Protein AF-A0A521Y9L8-F1 (afdb_monomer_lite)

Foldseek 3Di:
DVLVVCCPPPCSVVVVVVVPDDDPAPPVCPVVVVVVVVLVVVLVVLVVLLVVLVVCCVPPRDDPVSVVVNVVSVVVNVVSVD

Structure (mmCIF, N/CA/C/O backbone):
data_AF-A0A521Y9L8-F1
#
_entry.id   AF-A0A521Y9L8-F1
#
loop_
_atom_site.group_PDB
_atom_site.id
_atom_site.type_symbol
_atom_site.label_atom_id
_atom_site.label_alt_id
_atom_site.label_comp_id
_atom_site.label_asym_id
_atom_site.label_entity_id
_atom_site.label_seq_id
_atom_site.pdbx_PDB_ins_code
_atom_site.Cartn_x
_atom_site.Cartn_y
_atom_site.Cartn_z
_atom_site.occupancy
_atom_site.B_iso_or_equiv
_atom_site.auth_seq_id
_atom_site.auth_comp_id
_atom_site.auth_asym_id
_atom_site.auth_atom_id
_atom_site.pdbx_PDB_model_num
ATOM 1 N N . VAL A 1 1 ? 24.757 1.101 -13.079 1.00 72.44 1 VAL A N 1
ATOM 2 C CA . VAL A 1 1 ? 23.376 0.824 -13.548 1.00 72.44 1 VAL A CA 1
ATOM 3 C C . VAL A 1 1 ? 22.666 0.052 -12.447 1.00 72.44 1 VAL A C 1
ATOM 5 O O . VAL A 1 1 ? 23.297 -0.841 -11.897 1.00 72.44 1 VAL A O 1
ATOM 8 N N . LEU A 1 2 ? 21.433 0.413 -12.072 1.00 88.62 2 LEU A N 1
ATOM 9 C CA . LEU A 1 2 ? 20.725 -0.112 -10.888 1.00 88.62 2 LEU A CA 1
ATOM 10 C C . LEU A 1 2 ? 20.723 -1.650 -10.792 1.00 88.62 2 LEU A C 1
ATOM 12 O O . LEU A 1 2 ? 20.901 -2.180 -9.708 1.00 88.62 2 LEU A O 1
ATOM 16 N N . ILE A 1 3 ? 20.625 -2.366 -11.914 1.00 90.88 3 ILE A N 1
ATOM 17 C CA . ILE A 1 3 ? 20.652 -3.842 -11.958 1.00 90.88 3 ILE A CA 1
ATOM 18 C C . ILE A 1 3 ? 21.963 -4.420 -11.398 1.00 90.88 3 ILE A C 1
ATOM 20 O O . ILE A 1 3 ? 21.947 -5.417 -10.683 1.00 90.88 3 ILE A O 1
ATOM 24 N N . GLU A 1 4 ? 23.100 -3.769 -11.651 1.00 91.62 4 GLU A N 1
ATOM 25 C CA . GLU A 1 4 ? 24.413 -4.277 -11.228 1.00 91.62 4 GLU A CA 1
ATOM 26 C C . GLU A 1 4 ? 24.645 -4.175 -9.726 1.00 91.62 4 GLU A C 1
ATOM 28 O O . GLU A 1 4 ? 25.415 -4.949 -9.160 1.00 91.62 4 GLU A O 1
ATOM 33 N N . TYR A 1 5 ? 23.930 -3.262 -9.069 1.00 93.69 5 TYR A N 1
ATOM 34 C CA . TYR A 1 5 ? 23.888 -3.201 -7.614 1.00 93.69 5 TYR A CA 1
ATOM 35 C C . TYR A 1 5 ? 23.276 -4.479 -7.015 1.00 93.69 5 TYR A C 1
ATOM 37 O O . TYR A 1 5 ? 23.724 -4.950 -5.974 1.00 93.69 5 TYR A O 1
ATOM 45 N N . TRP A 1 6 ? 22.304 -5.088 -7.701 1.00 94.50 6 TRP A N 1
ATOM 46 C CA . TRP A 1 6 ? 21.596 -6.282 -7.232 1.00 94.50 6 TRP A CA 1
ATOM 47 C C . TRP A 1 6 ? 22.262 -7.601 -7.633 1.00 94.50 6 TRP A C 1
ATOM 49 O O . TRP A 1 6 ? 21.770 -8.651 -7.232 1.00 94.50 6 TRP A O 1
ATOM 59 N N . ARG A 1 7 ? 23.377 -7.586 -8.380 1.00 91.25 7 ARG A N 1
ATOM 60 C CA . ARG A 1 7 ? 23.962 -8.784 -9.019 1.00 91.25 7 ARG A CA 1
ATOM 61 C C . ARG A 1 7 ? 24.209 -9.957 -8.060 1.00 91.25 7 ARG A C 1
ATOM 63 O O . ARG A 1 7 ? 23.972 -11.100 -8.430 1.00 91.25 7 ARG A O 1
ATOM 70 N N . ASN A 1 8 ? 24.664 -9.674 -6.839 1.00 95.00 8 ASN A N 1
ATOM 71 C CA . ASN A 1 8 ? 24.980 -10.689 -5.824 1.00 95.00 8 ASN A CA 1
ATOM 72 C C . ASN A 1 8 ? 23.903 -10.804 -4.730 1.00 95.00 8 ASN A C 1
ATOM 74 O O . ASN A 1 8 ? 24.136 -11.423 -3.693 1.00 95.00 8 ASN A O 1
ATOM 78 N N . HIS A 1 9 ? 22.745 -10.171 -4.921 1.00 95.88 9 HIS A N 1
ATOM 79 C CA . HIS A 1 9 ? 21.647 -10.198 -3.963 1.00 95.88 9 HIS A CA 1
ATOM 80 C C . HIS A 1 9 ? 20.757 -11.432 -4.217 1.00 95.88 9 HIS A C 1
ATOM 82 O O . HIS A 1 9 ? 20.581 -11.811 -5.376 1.00 95.88 9 HIS A O 1
ATOM 88 N N . PRO A 1 10 ? 20.127 -12.046 -3.196 1.00 96.56 10 PRO A N 1
ATOM 89 C CA . PRO A 1 10 ? 19.249 -13.209 -3.400 1.00 96.56 10 PRO A CA 1
ATOM 90 C C . PRO A 1 10 ? 18.107 -12.973 -4.411 1.00 96.56 10 PRO A C 1
ATOM 92 O O . PRO A 1 10 ? 17.627 -13.899 -5.055 1.00 96.56 10 PRO A O 1
ATOM 95 N N . GLN A 1 11 ? 17.702 -11.716 -4.583 1.00 95.56 11 GLN A N 1
ATOM 96 C CA . GLN A 1 11 ? 16.642 -11.260 -5.480 1.00 95.56 11 GLN A CA 1
ATOM 97 C C . GLN A 1 11 ? 17.151 -10.929 -6.898 1.00 95.56 11 GLN A C 1
ATOM 99 O O . GLN A 1 11 ? 16.354 -10.497 -7.727 1.00 95.56 11 GLN A O 1
ATOM 104 N N . ALA A 1 12 ? 18.437 -11.134 -7.214 1.00 94.88 12 ALA A N 1
ATOM 105 C CA . ALA A 1 12 ? 19.033 -10.775 -8.507 1.00 94.88 12 ALA A CA 1
ATOM 106 C C . ALA A 1 12 ? 18.245 -11.328 -9.705 1.00 94.88 12 ALA A C 1
ATOM 108 O O . ALA A 1 12 ? 17.932 -10.589 -10.637 1.00 94.88 12 ALA A O 1
ATOM 109 N N . ALA A 1 13 ? 17.880 -12.614 -9.655 1.00 94.25 13 ALA A N 1
ATOM 110 C CA . ALA A 1 13 ? 17.128 -13.271 -10.722 1.00 94.25 13 ALA A CA 1
ATOM 111 C C . ALA A 1 13 ? 15.746 -12.630 -10.932 1.00 94.25 13 ALA A C 1
ATOM 113 O O . ALA A 1 13 ? 15.343 -12.389 -12.066 1.00 94.25 13 ALA A O 1
ATOM 114 N N . PHE A 1 14 ? 15.057 -12.290 -9.841 1.00 95.19 14 PHE A N 1
ATOM 115 C CA . PHE A 1 14 ? 13.748 -11.642 -9.886 1.00 95.19 14 PHE A CA 1
ATOM 116 C C . PHE A 1 14 ? 13.832 -10.220 -10.458 1.00 95.19 14 PHE A C 1
ATOM 118 O O . PHE A 1 14 ? 13.060 -9.858 -11.342 1.00 95.19 14 PHE A O 1
ATOM 125 N N . ILE A 1 15 ? 14.818 -9.429 -10.023 1.00 94.50 15 ILE A N 1
ATOM 126 C CA . ILE A 1 15 ? 15.057 -8.082 -10.564 1.00 94.50 15 ILE A CA 1
ATOM 127 C C . ILE A 1 15 ? 15.382 -8.138 -12.061 1.00 94.50 15 ILE A C 1
ATOM 129 O O . ILE A 1 15 ? 14.906 -7.299 -12.822 1.00 94.50 15 ILE A O 1
ATOM 133 N N . HIS A 1 16 ? 16.158 -9.132 -12.498 1.00 92.31 16 HIS A N 1
ATOM 134 C CA . HIS A 1 16 ? 16.486 -9.305 -13.912 1.00 92.31 16 HIS A CA 1
ATOM 135 C C . HIS A 1 16 ? 15.249 -9.634 -14.756 1.00 92.31 16 HIS A C 1
ATOM 137 O O . HIS A 1 16 ? 15.076 -9.053 -15.823 1.00 92.31 16 HIS A O 1
ATOM 143 N N . GLN A 1 17 ? 14.362 -10.500 -14.253 1.00 93.38 17 GLN A N 1
ATOM 144 C CA . GLN A 1 17 ? 13.088 -10.808 -14.909 1.00 93.38 17 GLN A CA 1
ATOM 145 C C . GLN A 1 17 ? 12.208 -9.562 -15.058 1.00 93.38 17 GLN A C 1
ATOM 147 O O . GLN A 1 17 ? 11.693 -9.312 -16.143 1.00 93.38 17 GLN A O 1
ATOM 152 N N . LEU A 1 18 ? 12.078 -8.750 -14.002 1.00 93.12 18 LEU A N 1
ATOM 153 C CA . LEU A 1 18 ? 11.308 -7.503 -14.061 1.00 93.12 18 LEU A CA 1
ATOM 154 C C . LEU A 1 18 ? 11.902 -6.501 -15.056 1.00 93.12 18 LEU A C 1
ATOM 156 O O . LEU A 1 18 ? 11.164 -5.858 -15.791 1.00 93.12 18 LEU A O 1
ATOM 160 N N . ALA A 1 19 ? 13.230 -6.381 -15.101 1.00 91.56 19 ALA A N 1
ATOM 161 C CA . ALA A 1 19 ? 13.910 -5.453 -16.003 1.00 91.56 19 ALA A CA 1
ATOM 162 C C . ALA A 1 19 ? 13.779 -5.831 -17.488 1.00 91.56 19 ALA A C 1
ATOM 164 O O . ALA A 1 19 ? 13.942 -4.972 -18.349 1.00 91.56 19 ALA A O 1
ATOM 165 N N . GLN A 1 20 ? 13.524 -7.106 -17.784 1.00 91.69 20 GLN A N 1
ATOM 166 C CA . GLN A 1 20 ? 13.313 -7.613 -19.142 1.00 91.69 20 GLN A CA 1
ATOM 167 C C . GLN A 1 20 ? 11.837 -7.670 -19.536 1.00 91.69 20 GLN A C 1
ATOM 169 O O . GLN A 1 20 ? 11.522 -8.105 -20.643 1.00 91.69 20 GLN A O 1
ATOM 174 N N . TRP A 1 21 ? 10.929 -7.273 -18.645 1.00 91.50 21 TRP A N 1
ATOM 175 C CA . TRP A 1 21 ? 9.507 -7.340 -18.926 1.00 91.50 21 TRP A CA 1
ATOM 176 C C . TRP A 1 21 ? 9.136 -6.322 -20.008 1.00 91.50 21 TRP A C 1
ATOM 178 O O . TRP A 1 21 ? 9.228 -5.112 -19.817 1.00 91.50 21 TRP A O 1
ATOM 188 N N . GLU A 1 22 ? 8.686 -6.827 -21.154 1.00 88.94 22 GLU A N 1
ATOM 189 C CA . GLU A 1 22 ? 8.058 -6.014 -22.189 1.00 88.94 22 GLU A CA 1
ATOM 190 C C . GLU A 1 22 ? 6.669 -5.546 -21.726 1.00 88.94 22 GLU A C 1
ATOM 192 O O . GLU A 1 22 ? 5.727 -6.333 -21.583 1.00 88.94 22 GLU A O 1
ATOM 197 N N . HIS A 1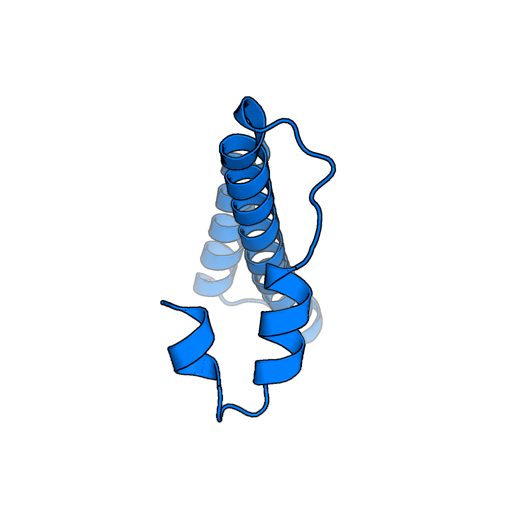 23 ? 6.553 -4.251 -21.439 1.00 86.12 23 HIS A N 1
ATOM 198 C CA . HIS A 1 23 ? 5.296 -3.641 -21.031 1.00 86.12 23 HIS A CA 1
ATOM 199 C C . HIS A 1 23 ? 4.433 -3.334 -22.258 1.00 86.12 23 HIS A C 1
ATOM 201 O O . HIS A 1 23 ? 4.856 -2.621 -23.162 1.00 86.12 23 HIS A O 1
ATOM 207 N N . MET A 1 24 ? 3.184 -3.807 -22.255 1.00 89.94 24 MET A N 1
ATOM 208 C CA . MET A 1 24 ? 2.179 -3.500 -23.287 1.00 89.94 24 MET A CA 1
ATOM 209 C C . MET A 1 24 ? 1.555 -2.109 -23.073 1.00 89.94 24 MET A C 1
ATOM 211 O O . MET A 1 24 ? 0.336 -1.952 -23.105 1.00 89.94 24 MET A O 1
ATOM 215 N N . ILE A 1 25 ? 2.389 -1.112 -22.778 1.00 88.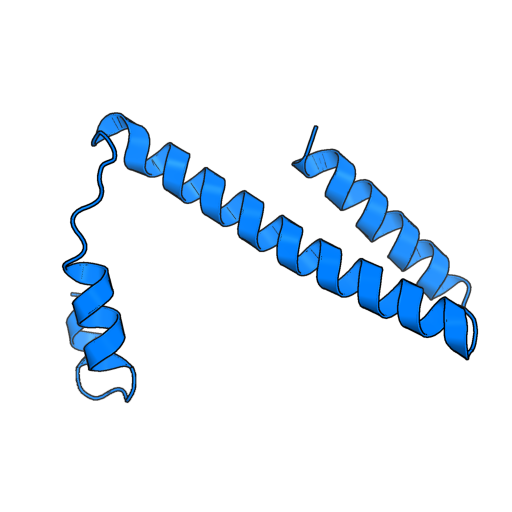94 25 ILE A N 1
ATOM 216 C CA . ILE A 1 25 ? 1.991 0.260 -22.453 1.00 88.94 25 ILE A CA 1
ATOM 217 C C . ILE A 1 25 ? 2.688 1.176 -23.464 1.00 88.94 25 ILE A C 1
ATOM 219 O O . ILE A 1 25 ? 3.905 1.055 -23.623 1.00 88.94 25 ILE A O 1
ATOM 223 N N . PRO A 1 26 ? 1.962 2.078 -24.148 1.00 91.88 26 PRO A N 1
ATOM 224 C CA . PRO A 1 26 ? 2.587 3.093 -24.989 1.00 91.88 26 PRO A CA 1
ATOM 225 C C . PRO A 1 26 ? 3.606 3.911 -24.190 1.00 91.88 26 PRO A C 1
ATOM 227 O O . PRO A 1 26 ? 3.393 4.171 -23.005 1.00 91.88 26 PRO A O 1
ATOM 230 N N . GLU A 1 27 ? 4.704 4.335 -24.814 1.00 87.50 27 GLU A N 1
ATOM 231 C CA . GLU A 1 27 ? 5.792 5.031 -24.112 1.00 87.50 27 GLU A CA 1
ATOM 232 C C . GLU A 1 27 ? 5.290 6.297 -23.399 1.00 87.50 27 GLU A C 1
ATOM 234 O O . GLU A 1 27 ? 5.652 6.569 -22.253 1.00 87.50 27 GLU A O 1
ATOM 239 N N . GLU A 1 28 ? 4.361 7.009 -24.036 1.00 92.50 28 GLU A N 1
ATOM 240 C CA . GLU A 1 28 ? 3.692 8.192 -23.506 1.00 92.50 28 GLU A CA 1
ATOM 241 C C . GLU A 1 28 ? 2.803 7.931 -22.280 1.00 92.50 28 GLU A C 1
ATOM 243 O O . GLU A 1 28 ? 2.458 8.889 -21.597 1.00 92.50 28 GLU A O 1
ATOM 248 N N . GLY A 1 29 ? 2.434 6.673 -22.005 1.00 93.88 29 GLY A N 1
ATOM 249 C CA . GLY A 1 29 ? 1.579 6.273 -20.882 1.00 93.88 29 GLY A CA 1
ATOM 250 C C . GLY A 1 29 ? 2.319 5.597 -19.725 1.00 93.88 29 GLY A C 1
ATOM 251 O O . GLY A 1 29 ? 1.718 5.337 -18.682 1.00 93.88 29 GLY A O 1
ATOM 252 N N . ILE A 1 30 ? 3.620 5.307 -19.865 1.00 93.69 30 ILE A N 1
ATOM 253 C CA . ILE A 1 30 ? 4.398 4.582 -18.840 1.00 93.69 30 ILE A CA 1
ATOM 254 C C . ILE A 1 30 ? 4.370 5.315 -17.493 1.00 93.69 30 ILE A C 1
ATOM 256 O O . ILE A 1 30 ? 4.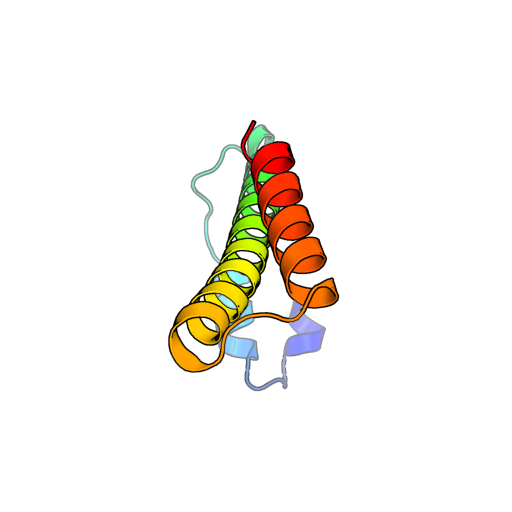262 4.692 -16.434 1.00 93.69 30 ILE A O 1
ATOM 260 N N . LYS A 1 31 ? 4.465 6.647 -17.512 1.00 94.62 31 LYS A N 1
ATOM 261 C CA . LYS A 1 31 ? 4.482 7.458 -16.290 1.00 94.62 31 LYS A CA 1
ATOM 262 C C . LYS A 1 31 ? 3.133 7.408 -15.574 1.00 94.62 31 LYS A C 1
ATOM 264 O O . LYS A 1 31 ? 3.088 7.292 -14.349 1.00 94.62 31 LYS A O 1
ATOM 269 N N . GLU A 1 32 ? 2.048 7.516 -16.320 1.00 95.19 32 GLU A N 1
ATOM 270 C CA . GLU A 1 32 ? 0.676 7.534 -15.829 1.00 95.19 32 GLU A CA 1
ATOM 271 C C . GLU A 1 32 ? 0.314 6.180 -15.222 1.00 95.19 32 GLU A C 1
ATOM 273 O O . GLU A 1 32 ? -0.222 6.144 -14.111 1.00 95.19 32 GLU A O 1
ATOM 278 N N . GLU A 1 33 ? 0.698 5.093 -15.894 1.00 94.88 33 GLU A N 1
ATOM 279 C CA . GLU A 1 33 ? 0.546 3.723 -15.404 1.00 94.88 33 GLU A CA 1
ATOM 280 C C . GLU A 1 33 ? 1.364 3.487 -14.134 1.00 94.88 33 GLU A C 1
ATOM 282 O O . GLU A 1 33 ? 0.834 3.010 -13.128 1.00 94.88 33 GLU A O 1
ATOM 287 N N . PHE A 1 34 ? 2.631 3.913 -14.108 1.00 94.56 34 PHE A N 1
ATOM 288 C CA . PHE A 1 34 ? 3.459 3.816 -12.907 1.00 94.56 34 PHE A CA 1
ATOM 289 C C . PHE A 1 34 ? 2.830 4.564 -11.722 1.00 94.56 34 PHE A C 1
ATOM 291 O O . PHE A 1 34 ? 2.671 4.003 -10.636 1.00 94.56 34 PHE A O 1
ATOM 298 N N . LEU A 1 35 ? 2.409 5.816 -11.923 1.00 95.50 35 LEU A N 1
ATOM 299 C CA . LEU A 1 35 ? 1.737 6.602 -10.885 1.00 95.50 35 LEU A CA 1
ATOM 300 C C . LEU A 1 35 ? 0.395 5.983 -10.469 1.00 95.50 35 LEU A C 1
ATOM 302 O O . LEU A 1 35 ? 0.022 6.066 -9.298 1.00 95.50 35 LEU A O 1
ATOM 306 N N . GLY A 1 36 ? -0.322 5.356 -11.403 1.00 94.94 36 GLY A N 1
ATOM 307 C CA . GLY A 1 36 ? -1.522 4.567 -11.136 1.00 94.94 36 GLY A CA 1
ATOM 308 C C . GLY A 1 36 ? -1.238 3.410 -10.188 1.00 94.94 36 GLY A C 1
ATOM 309 O O . GLY A 1 36 ? -1.901 3.293 -9.157 1.00 94.94 36 GLY A O 1
ATOM 310 N N . MET A 1 37 ? -0.200 2.626 -10.469 1.00 94.62 37 MET A N 1
ATOM 311 C CA . MET A 1 37 ? 0.206 1.507 -9.619 1.00 94.62 37 MET A CA 1
ATOM 312 C C . MET A 1 37 ? 0.658 1.969 -8.231 1.00 94.62 37 MET A C 1
ATOM 314 O O . MET A 1 37 ? 0.259 1.368 -7.236 1.00 94.62 37 MET A O 1
ATOM 318 N N . ILE A 1 38 ? 1.394 3.082 -8.121 1.00 96.38 38 ILE A N 1
ATOM 319 C CA . ILE A 1 38 ? 1.744 3.668 -6.814 1.00 96.38 38 ILE A CA 1
ATOM 320 C C . ILE A 1 38 ? 0.490 4.069 -6.025 1.00 96.38 38 ILE A C 1
ATOM 322 O O . ILE A 1 38 ? 0.415 3.822 -4.819 1.00 96.38 38 ILE A O 1
ATOM 326 N N . ARG A 1 39 ? -0.525 4.653 -6.679 1.00 95.62 39 ARG A N 1
ATOM 327 C CA . ARG A 1 39 ? -1.809 4.950 -6.020 1.00 95.62 39 ARG A CA 1
ATOM 328 C C . ARG A 1 39 ? -2.492 3.678 -5.518 1.00 95.62 39 ARG A C 1
ATOM 330 O O . ARG A 1 39 ? -2.951 3.674 -4.380 1.00 95.62 39 ARG A O 1
ATOM 337 N N . GLN A 1 40 ? -2.511 2.608 -6.312 1.00 96.12 40 GLN A N 1
ATOM 338 C CA . GLN A 1 40 ? -3.098 1.329 -5.896 1.00 96.12 40 GLN A CA 1
ATOM 339 C C . GLN A 1 40 ? -2.356 0.709 -4.707 1.00 96.12 40 GLN A C 1
ATOM 341 O O . GLN A 1 40 ? -2.996 0.300 -3.742 1.00 96.12 40 GLN A O 1
ATOM 346 N N . LEU A 1 41 ? -1.019 0.716 -4.713 1.00 96.19 41 LEU A N 1
ATOM 347 C CA . LEU A 1 41 ? -0.219 0.230 -3.581 1.00 96.19 41 LEU A CA 1
ATOM 348 C C . LEU A 1 41 ? -0.522 1.000 -2.288 1.00 96.19 41 LEU A C 1
ATOM 350 O O . LEU A 1 41 ? -0.644 0.399 -1.223 1.00 96.19 41 LEU A O 1
ATOM 354 N N . ASN A 1 42 ? -0.713 2.318 -2.377 1.00 95.31 42 ASN A N 1
ATOM 355 C CA . ASN A 1 42 ? -1.112 3.120 -1.219 1.00 95.31 42 ASN A CA 1
ATOM 356 C C . ASN A 1 42 ? -2.511 2.754 -0.705 1.00 95.31 42 ASN A C 1
ATOM 358 O O . ASN A 1 42 ? -2.724 2.752 0.505 1.00 95.31 42 ASN A O 1
ATOM 362 N N . ILE A 1 43 ? -3.459 2.451 -1.599 1.00 96.75 43 ILE A N 1
ATOM 363 C CA . ILE A 1 43 ? -4.804 2.006 -1.207 1.00 96.75 43 ILE A CA 1
ATOM 364 C C . ILE A 1 43 ? -4.728 0.669 -0.466 1.00 96.75 43 ILE A C 1
ATOM 366 O O . ILE A 1 43 ? -5.378 0.532 0.565 1.00 96.75 43 ILE A O 1
ATOM 370 N N . VAL A 1 44 ? -3.896 -0.271 -0.931 1.00 97.38 44 VAL A N 1
ATOM 371 C CA . VAL A 1 44 ? -3.687 -1.560 -0.248 1.00 97.38 44 VAL A CA 1
ATOM 372 C C . VAL A 1 44 ? -3.195 -1.347 1.184 1.00 97.38 44 VAL A C 1
ATOM 374 O O . VAL A 1 44 ? -3.805 -1.873 2.110 1.00 97.38 44 VAL A O 1
ATOM 377 N N . GLY A 1 45 ? -2.170 -0.515 1.391 1.00 96.88 45 GLY A N 1
ATOM 378 C CA . GLY A 1 45 ? -1.671 -0.230 2.743 1.00 96.88 45 GLY A CA 1
ATOM 379 C C . GLY A 1 45 ? -2.704 0.466 3.643 1.00 96.88 45 GLY A C 1
ATOM 380 O O . GLY A 1 45 ? -2.781 0.187 4.835 1.00 96.88 45 GLY A O 1
ATOM 381 N N . ILE A 1 46 ? -3.546 1.344 3.084 1.00 98.00 46 ILE A N 1
ATOM 382 C CA . ILE A 1 46 ? -4.658 1.951 3.838 1.00 98.00 46 ILE A CA 1
ATOM 383 C C . ILE A 1 46 ? -5.690 0.890 4.238 1.00 98.00 46 ILE A C 1
ATOM 385 O O . ILE A 1 46 ? -6.189 0.912 5.363 1.00 98.00 46 ILE A O 1
ATOM 389 N N . ASP A 1 47 ? -6.007 -0.038 3.337 1.00 98.25 47 ASP A N 1
ATOM 390 C CA . ASP A 1 47 ? -6.960 -1.112 3.605 1.00 98.25 47 ASP A CA 1
ATOM 391 C C . ASP A 1 47 ? -6.457 -2.082 4.671 1.00 98.25 47 ASP A C 1
ATOM 393 O O . ASP A 1 47 ? -7.247 -2.524 5.504 1.00 98.25 47 ASP A O 1
ATOM 397 N N . GLU A 1 48 ? -5.157 -2.365 4.705 1.00 98.38 48 GLU A N 1
ATOM 398 C CA . GLU A 1 48 ? -4.537 -3.153 5.773 1.00 98.38 48 GLU A CA 1
ATOM 399 C C . GLU A 1 48 ? -4.737 -2.504 7.150 1.00 98.38 48 GLU A C 1
ATOM 401 O O . GLU A 1 48 ? -5.178 -3.180 8.082 1.00 98.38 48 GLU A O 1
ATOM 406 N N . GLU A 1 49 ? -4.518 -1.191 7.275 1.00 98.44 49 GLU A N 1
ATOM 407 C CA . GLU A 1 49 ? -4.708 -0.477 8.545 1.00 98.44 49 GLU A CA 1
ATOM 408 C C . GLU A 1 49 ? -6.177 -0.400 8.974 1.00 98.44 49 GLU A C 1
ATOM 410 O O . GLU A 1 49 ? -6.503 -0.632 10.143 1.00 98.44 49 GLU A O 1
ATOM 415 N N . ILE A 1 50 ? -7.091 -0.148 8.030 1.00 98.50 50 ILE A N 1
ATOM 416 C CA . ILE A 1 50 ? -8.535 -0.187 8.304 1.00 98.50 50 ILE A CA 1
ATOM 417 C C . ILE A 1 50 ? -8.934 -1.583 8.793 1.00 98.50 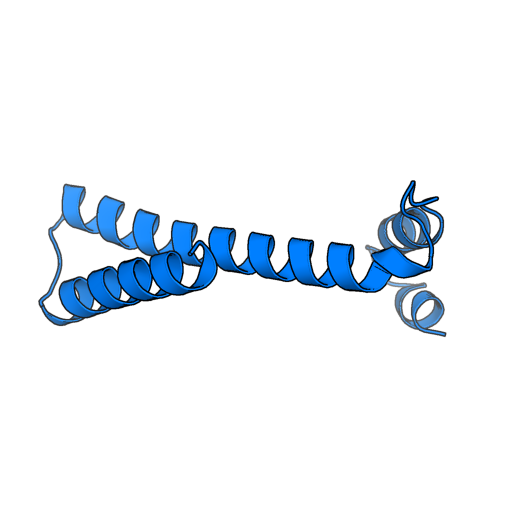50 ILE A C 1
ATOM 419 O O . ILE A 1 50 ? -9.602 -1.708 9.821 1.00 98.50 50 ILE A O 1
ATOM 423 N N . ASN A 1 51 ? -8.509 -2.637 8.093 1.00 98.50 51 ASN A N 1
ATOM 424 C CA . ASN A 1 51 ? -8.843 -4.015 8.446 1.00 98.50 51 ASN A CA 1
ATOM 425 C C . ASN A 1 51 ? -8.266 -4.414 9.807 1.00 98.50 51 ASN A C 1
ATOM 427 O O . ASN A 1 51 ? -8.962 -5.068 10.585 1.00 98.50 51 ASN A O 1
ATOM 431 N N . ARG A 1 52 ? -7.040 -3.985 10.134 1.00 98.38 52 ARG A N 1
ATOM 432 C CA . ARG A 1 52 ? -6.426 -4.198 11.452 1.00 98.38 52 ARG A CA 1
ATOM 433 C C . ARG A 1 52 ? -7.284 -3.600 12.569 1.00 98.38 52 ARG A C 1
ATOM 435 O O . ARG A 1 52 ? -7.578 -4.286 13.549 1.00 98.38 52 ARG A O 1
ATOM 442 N N . LEU A 1 53 ? -7.714 -2.346 12.417 1.00 98.62 53 LEU A N 1
ATOM 443 C CA . LEU A 1 53 ? -8.540 -1.652 13.409 1.00 98.62 53 LEU A CA 1
ATOM 444 C C . LEU A 1 53 ? -9.948 -2.255 13.508 1.00 98.62 53 LEU A C 1
ATOM 446 O O . LEU A 1 53 ? -10.455 -2.445 14.610 1.00 98.62 53 LEU A O 1
ATOM 450 N N . LEU A 1 54 ? -10.569 -2.634 12.390 1.00 98.38 54 LEU A N 1
ATOM 451 C CA . LEU A 1 54 ? -11.870 -3.313 12.407 1.00 98.38 54 LEU A CA 1
ATOM 452 C C . LEU A 1 54 ? -11.797 -4.695 13.071 1.00 98.38 54 LEU A C 1
ATOM 454 O O . LEU A 1 54 ? -12.681 -5.049 13.852 1.00 98.38 54 LEU A O 1
ATOM 458 N N . ALA A 1 55 ? -10.737 -5.462 12.804 1.00 98.38 55 ALA A N 1
ATOM 459 C CA . ALA A 1 55 ? -10.519 -6.759 13.438 1.00 98.38 55 ALA A CA 1
ATOM 460 C C . ALA A 1 55 ? -10.353 -6.619 14.957 1.00 98.38 55 ALA A C 1
ATOM 462 O O . ALA A 1 55 ? -10.944 -7.393 15.712 1.00 98.38 55 ALA A O 1
ATOM 463 N N . LYS A 1 56 ? -9.614 -5.599 15.408 1.00 98.25 56 LYS A N 1
ATOM 464 C CA . LYS A 1 56 ? -9.489 -5.267 16.830 1.00 98.25 56 LYS A CA 1
ATOM 465 C C . LYS A 1 56 ? -10.833 -4.856 17.440 1.00 98.25 56 LYS A C 1
ATOM 467 O O . LYS A 1 56 ? -11.228 -5.394 18.475 1.00 98.25 56 LYS A O 1
ATOM 472 N N . ALA A 1 57 ? -11.572 -3.971 16.767 1.00 97.94 57 ALA A N 1
ATOM 473 C CA . ALA A 1 57 ? -12.886 -3.510 17.207 1.00 97.94 57 ALA A CA 1
ATOM 474 C C . ALA A 1 57 ? -13.856 -4.672 17.466 1.00 97.94 57 ALA A C 1
ATOM 476 O O . ALA A 1 57 ? -14.622 -4.634 18.426 1.00 97.94 57 ALA A O 1
ATOM 477 N N . ALA A 1 58 ? -13.799 -5.709 16.624 1.00 97.31 58 ALA A N 1
ATOM 478 C CA . ALA A 1 58 ? -14.636 -6.898 16.741 1.00 97.31 58 ALA A CA 1
ATOM 479 C C . ALA A 1 58 ? -14.266 -7.814 17.925 1.00 97.31 58 ALA A C 1
ATOM 481 O O . ALA A 1 58 ? -15.116 -8.584 18.366 1.00 97.31 58 ALA A O 1
ATOM 482 N N . GLN A 1 59 ? -13.027 -7.760 18.424 1.00 96.81 59 GLN A N 1
ATOM 483 C CA . GLN A 1 59 ? -12.540 -8.634 19.500 1.00 96.81 59 GLN A CA 1
ATOM 484 C C . GLN A 1 59 ? -12.577 -7.958 20.873 1.00 96.81 59 GLN A C 1
ATOM 486 O O . GLN A 1 59 ? -13.107 -8.526 21.825 1.00 96.81 59 GLN A O 1
ATOM 491 N N . GLU A 1 60 ? -12.014 -6.754 20.977 1.00 96.12 60 GLU A N 1
ATOM 492 C CA . GLU A 1 60 ? -11.784 -6.063 22.256 1.00 96.12 60 GLU A CA 1
ATOM 493 C C . GLU A 1 60 ? -12.313 -4.620 22.282 1.00 96.12 60 GLU A C 1
ATOM 495 O O . GLU A 1 60 ? -12.298 -3.968 23.325 1.00 96.12 60 GLU A O 1
ATOM 500 N N . GLY A 1 61 ? -12.841 -4.131 21.156 1.00 96.75 61 GLY A N 1
ATOM 501 C CA . GLY A 1 61 ? -13.233 -2.732 20.984 1.00 96.75 61 GLY A CA 1
ATOM 502 C C . GLY A 1 61 ? -12.054 -1.832 20.597 1.00 96.75 61 GLY A C 1
ATOM 503 O O . GLY A 1 61 ? -10.940 -2.299 20.379 1.00 96.75 61 GLY A O 1
ATOM 504 N N . LEU A 1 62 ? -12.314 -0.529 20.466 1.00 98.19 62 LEU A N 1
ATOM 505 C CA . LEU A 1 62 ? -11.310 0.487 20.127 1.00 98.19 62 LEU A CA 1
ATOM 506 C C . LEU A 1 62 ? -11.260 1.573 21.198 1.00 98.19 62 LEU A C 1
ATOM 508 O O . LEU A 1 62 ? -12.313 1.993 21.696 1.00 98.19 62 LEU A O 1
ATOM 512 N N . SER A 1 63 ? -10.056 2.069 21.487 1.00 98.31 63 SER A N 1
ATOM 513 C CA . SER A 1 63 ? -9.878 3.308 22.246 1.00 98.31 63 SER A CA 1
ATOM 514 C C . SER A 1 63 ? -10.383 4.519 21.451 1.00 98.31 63 SER A C 1
ATOM 516 O O . SER A 1 63 ? -10.660 4.433 20.251 1.00 98.31 63 SER A O 1
ATOM 518 N N . GLU A 1 64 ? -10.516 5.673 22.105 1.00 97.81 64 GLU A N 1
ATOM 519 C CA . GLU A 1 64 ? -10.901 6.904 21.405 1.00 97.81 64 GLU A CA 1
ATOM 520 C C . GLU A 1 64 ? -9.846 7.327 20.374 1.00 97.81 64 GLU A C 1
ATOM 522 O O . GLU A 1 64 ? -10.191 7.729 19.262 1.00 97.81 64 GLU A O 1
ATOM 527 N N . GLU A 1 65 ? -8.562 7.152 20.687 1.00 98.31 65 GLU A N 1
ATOM 528 C CA . GLU A 1 65 ? -7.459 7.416 19.760 1.00 98.31 65 GLU A CA 1
ATOM 529 C C . GLU A 1 65 ? -7.551 6.519 18.520 1.00 98.31 65 GLU A C 1
ATOM 531 O O . GLU A 1 65 ? -7.399 6.994 17.396 1.00 98.31 65 GLU A O 1
ATOM 536 N N . GLU A 1 66 ? -7.879 5.240 18.700 1.00 98.44 66 GLU A N 1
ATOM 537 C CA . GLU A 1 66 ? -8.010 4.279 17.600 1.00 98.44 66 GLU A CA 1
ATOM 538 C C . GLU A 1 66 ? -9.253 4.531 16.738 1.00 98.44 66 GLU A C 1
ATOM 540 O O . GLU A 1 66 ? -9.231 4.312 15.526 1.00 98.44 66 GLU A O 1
ATOM 545 N N . LYS A 1 67 ? -10.343 5.043 17.323 1.00 98.31 67 LYS A N 1
ATOM 546 C CA . LYS A 1 67 ? -11.515 5.495 16.553 1.00 98.31 67 LYS A CA 1
ATOM 547 C C . LYS A 1 67 ? -11.175 6.697 15.673 1.00 98.31 67 LYS A C 1
ATOM 549 O O . LYS A 1 67 ? -11.626 6.769 14.523 1.00 98.31 67 LYS A O 1
ATOM 554 N N . ILE A 1 68 ? -10.383 7.634 16.197 1.00 98.44 68 ILE A N 1
ATOM 555 C CA . ILE A 1 68 ? -9.874 8.782 15.434 1.00 98.44 68 ILE A CA 1
ATOM 556 C C . ILE A 1 68 ? -8.941 8.295 14.321 1.00 98.44 68 ILE A C 1
ATOM 558 O O . ILE A 1 68 ? -9.064 8.743 13.177 1.00 98.44 68 ILE A O 1
ATOM 562 N N . GLU A 1 69 ? -8.053 7.348 14.624 1.00 98.44 69 GLU A N 1
ATOM 563 C CA . GLU A 1 69 ? -7.150 6.737 13.649 1.00 98.44 69 GLU A CA 1
ATOM 564 C C . GLU A 1 69 ? -7.934 6.070 12.508 1.00 98.44 69 GLU A C 1
ATOM 566 O O . GLU A 1 69 ? -7.722 6.392 11.338 1.00 98.44 69 GLU A O 1
ATOM 571 N N . LEU A 1 70 ? -8.914 5.223 12.836 1.00 98.44 70 LEU A N 1
ATOM 572 C CA . LEU A 1 70 ? -9.773 4.555 11.856 1.00 98.44 70 LEU A CA 1
ATOM 573 C C . LEU A 1 70 ? -10.502 5.567 10.963 1.00 98.44 70 LEU A C 1
ATOM 575 O O . LEU A 1 70 ? -10.515 5.433 9.738 1.00 98.44 70 LEU A O 1
ATOM 579 N N . SER A 1 71 ? -11.070 6.615 11.563 1.00 98.06 71 SER A N 1
ATOM 580 C CA . SER A 1 71 ? -11.754 7.683 10.823 1.00 98.06 71 SER A CA 1
ATOM 581 C C . SER A 1 71 ? -10.800 8.418 9.876 1.00 98.06 71 SER A C 1
ATOM 583 O O . SER A 1 71 ? -11.171 8.748 8.747 1.00 98.06 71 SER A O 1
ATOM 585 N N . THR A 1 72 ? -9.553 8.626 10.304 1.00 98.19 72 THR A N 1
ATOM 586 C CA . THR A 1 72 ? -8.497 9.251 9.499 1.00 98.19 72 THR A CA 1
ATOM 587 C C . THR A 1 72 ? -8.118 8.377 8.305 1.00 98.19 72 THR A C 1
ATOM 589 O O . THR A 1 72 ? -8.035 8.879 7.181 1.00 98.19 72 THR A O 1
ATOM 592 N N . TRP A 1 73 ? -7.954 7.067 8.508 1.00 98.25 73 TRP A N 1
ATOM 593 C CA . TRP A 1 73 ? -7.674 6.126 7.423 1.00 98.25 73 TRP A CA 1
ATOM 594 C C . TRP A 1 73 ? -8.813 6.057 6.402 1.00 98.25 73 TRP A C 1
ATOM 596 O O . TRP A 1 73 ? -8.562 6.136 5.197 1.00 98.25 73 TRP A O 1
ATOM 606 N N . ILE A 1 74 ? -10.068 6.011 6.859 1.00 97.75 74 ILE A N 1
ATOM 607 C CA . ILE A 1 74 ? -11.251 6.034 5.982 1.00 97.75 74 ILE A CA 1
ATOM 608 C C . ILE A 1 74 ? -11.301 7.332 5.163 1.00 97.75 74 ILE A C 1
ATOM 610 O O . ILE A 1 74 ? -11.528 7.295 3.949 1.00 97.75 74 ILE A O 1
ATOM 614 N N . ALA A 1 75 ? -11.058 8.484 5.797 1.00 97.50 75 ALA A N 1
ATOM 615 C CA . ALA A 1 75 ? -11.027 9.772 5.109 1.00 97.50 75 ALA A CA 1
ATOM 616 C C . ALA A 1 75 ? -9.910 9.828 4.053 1.00 97.50 75 ALA A C 1
ATOM 618 O O . ALA A 1 75 ? -10.150 10.259 2.923 1.00 97.50 75 ALA A O 1
ATOM 619 N N . LYS A 1 76 ? -8.717 9.322 4.388 1.00 96.38 76 LYS A N 1
ATOM 620 C CA . LYS A 1 76 ? -7.573 9.235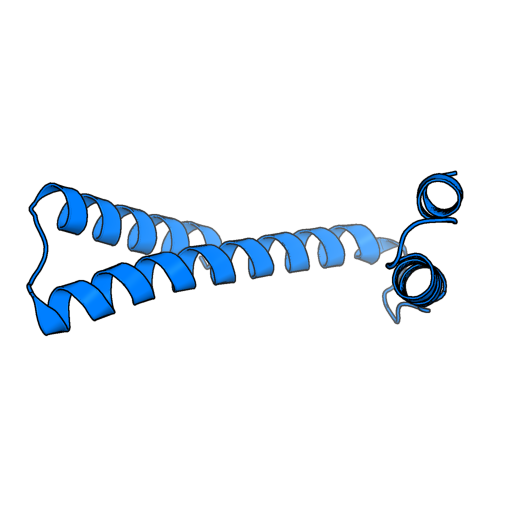 3.472 1.00 96.38 76 LYS A CA 1
ATOM 621 C C . LYS A 1 76 ? -7.847 8.315 2.281 1.00 96.38 76 LYS A C 1
ATOM 623 O O . LYS A 1 76 ? -7.499 8.662 1.156 1.00 96.38 76 LYS A O 1
ATOM 628 N N . LYS A 1 77 ? -8.511 7.171 2.485 1.00 95.75 77 LYS A N 1
ATOM 629 C CA . LYS A 1 77 ? -8.934 6.300 1.375 1.00 95.75 77 LYS A CA 1
ATOM 630 C C . LYS A 1 77 ? -9.864 7.05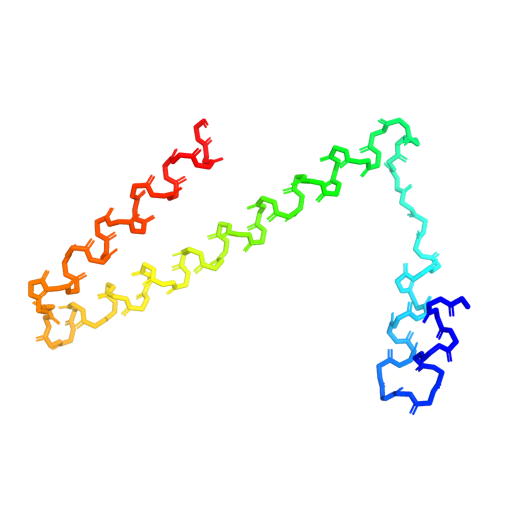1 0.427 1.00 95.75 77 LYS A C 1
ATOM 632 O O . LYS A 1 77 ? -9.655 7.059 -0.785 1.00 95.75 77 LYS A O 1
ATOM 637 N N . LYS A 1 78 ? -10.863 7.736 0.989 1.00 95.00 78 LYS A N 1
ATOM 638 C CA . LYS A 1 78 ? -11.848 8.500 0.221 1.00 95.00 78 LYS A CA 1
ATOM 639 C C . LYS A 1 78 ? -11.206 9.612 -0.615 1.00 95.00 78 LYS A C 1
ATOM 641 O O . LYS A 1 78 ? -11.680 9.858 -1.715 1.00 95.00 78 LYS A O 1
ATOM 646 N N . SER A 1 79 ? -10.138 10.256 -0.138 1.00 93.62 79 SER A N 1
ATOM 647 C CA . SER A 1 79 ? -9.443 11.304 -0.903 1.00 93.62 79 SER A CA 1
ATOM 648 C C . SER A 1 79 ? -8.559 10.785 -2.040 1.00 93.62 79 SER A C 1
ATOM 650 O O . SER A 1 79 ? -8.134 11.579 -2.866 1.00 93.62 79 SER A O 1
ATOM 652 N N . ILE A 1 80 ? -8.207 9.495 -2.044 1.00 89.19 80 ILE A N 1
ATOM 653 C CA . ILE A 1 80 ? -7.361 8.883 -3.087 1.00 89.19 80 ILE A CA 1
ATOM 654 C C . ILE A 1 80 ? -8.216 8.205 -4.165 1.00 89.19 80 ILE A C 1
ATOM 656 O O . ILE A 1 80 ? -7.797 8.124 -5.317 1.00 89.19 80 ILE A O 1
ATOM 660 N N . VAL A 1 81 ? -9.392 7.698 -3.786 1.00 84.62 81 VAL A N 1
ATOM 661 C CA . VAL A 1 81 ? -10.324 7.013 -4.696 1.00 84.62 81 VAL A CA 1
ATOM 662 C C . VAL A 1 81 ? -11.235 7.993 -5.449 1.00 84.62 81 VAL A C 1
ATOM 664 O O . VAL A 1 81 ? -11.657 7.667 -6.557 1.00 84.62 81 VAL A O 1
ATOM 667 N N . ASN A 1 82 ? -11.541 9.158 -4.863 1.00 64.56 82 ASN A N 1
ATOM 668 C CA . ASN A 1 82 ? -12.377 10.197 -5.483 1.00 64.56 82 ASN A CA 1
ATOM 669 C C . ASN A 1 82 ? -11.578 11.205 -6.306 1.00 64.56 82 ASN A C 1
ATOM 671 O O . ASN A 1 82 ? -10.444 11.535 -5.894 1.00 64.56 82 ASN A O 1
#

Sequence (82 aa):
VLIEYWRNHPQAAFIHQLAQWEHMIPEEGIKEEFLGMIRQLNIVGIDEEINRLLAKAAQEGLSEEEKIELSTWIAKKKSIVN

Secondary structure (DSSP, 8-state):
-HHHHTTTSTTHHHHHHHHT----S-GGGHHHHHHHHHHHHHHHHHHHHHHHHHHHHHHT---HHHHHHHHHHHHHHHHHH-

Radius of gyration: 19.04 Å; chains: 1; bounding box: 40×25×47 Å

pLDDT: mean 94.48, std 5.25, range [64.56, 98.62]